Protein AF-A0A8S4QFI4-F1 (afdb_monomer_lite)

Organism: NCBI:txid348720

InterPro domains:
  IPR036388 Winged helix-like DNA-binding domain superfamily [G3DSA:1.10.10.10] (42-126)
  IPR039748 DNA-directed RNA polymerase III subunit RPC3 [PTHR12949] (2-129)

Sequence (180 aa):
MIVKTTGLPRTQVIDSLRTLLKFDLATFESTDVFVNYKLLPENILLLIRYPRYLLQMKSKYGSEAEMLVEELLQQASCTATVLLVTVMSKNKDDKEKNLNMINLRDTFTSLVTAGYIQQAPVAELREGSDIPTLVAAETKVPEFDLRDLMQAMTSNLADVKDSMYYFHQRQYSSLLHTLF

Secondary structure (DSSP, 8-state):
-HHHHH---HHHHHHHHHHHHHTTSEEEEE-SS-EEEEE-HHHHHHHTTHHHHHHHHHHHH-HHHHHHHHHHHHHSEEEHHHHHHHHHHHTTT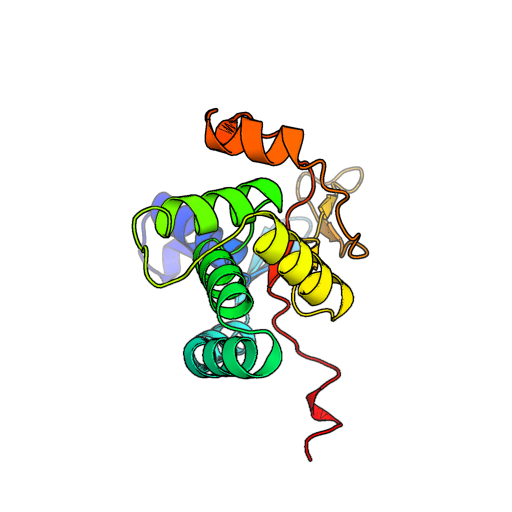-TTS---HHHHHHHHHHHHHTTSEEEPPEEEEPTT-SSEEEEPPP-PPPP--HHHHHHHTTS-GGG-----EEEE----SSGGGS--

Radius of gyration: 18.58 Å; chains: 1; bounding box: 44×35×46 Å

Foldseek 3Di:
DVCVVVVDDPVVVVVVLVVCVLLVQWDWDDDPVDIDIGGDVLSVVCVVCLVVVLVVLCVPLNPLSSLLQVQLNVRQKDFPLLSLLVSCVVCVVVPVVPDDSVSNLVSVLVCLVVQQKFWFFDFDDDVPDPHTDTHGDHGDRDDDDPVLSVVCNVDPVVPDPGPTMMGGPPDDDPPVVPPD

Structure (mmCIF, N/CA/C/O backbone):
data_AF-A0A8S4QFI4-F1
#
_entry.id   AF-A0A8S4QFI4-F1
#
loop_
_atom_site.group_PDB
_atom_site.id
_atom_site.type_symbol
_atom_site.label_atom_id
_atom_site.label_alt_id
_atom_site.label_comp_id
_atom_site.label_asym_id
_atom_site.label_entity_id
_atom_site.label_seq_id
_atom_site.pdbx_PDB_ins_code
_atom_site.Cartn_x
_atom_site.Cartn_y
_atom_site.Cartn_z
_atom_site.occupancy
_atom_site.B_iso_or_equiv
_atom_site.auth_seq_id
_atom_site.auth_comp_id
_atom_site.auth_asym_id
_atom_site.auth_atom_id
_atom_site.pdbx_PDB_model_num
ATOM 1 N N . MET A 1 1 ? 15.527 -5.047 -25.069 1.00 70.69 1 MET A N 1
ATOM 2 C CA . MET A 1 1 ? 16.217 -6.271 -24.607 1.00 70.69 1 MET A CA 1
ATOM 3 C C . MET A 1 1 ? 15.233 -7.269 -23.993 1.00 70.69 1 MET A C 1
ATOM 5 O O . MET A 1 1 ? 15.169 -8.373 -24.503 1.00 70.69 1 MET A O 1
ATOM 9 N N . ILE A 1 2 ? 14.367 -6.859 -23.053 1.00 84.81 2 ILE A N 1
ATOM 10 C CA . ILE A 1 2 ? 13.366 -7.734 -22.393 1.00 84.81 2 ILE A CA 1
ATOM 11 C C . ILE A 1 2 ? 12.402 -8.432 -23.376 1.00 84.81 2 ILE A C 1
ATOM 13 O O . ILE A 1 2 ? 12.271 -9.646 -23.337 1.00 84.81 2 ILE A O 1
ATOM 17 N N . VAL A 1 3 ? 11.788 -7.695 -24.312 1.00 89.19 3 VAL A N 1
ATOM 18 C CA . VAL A 1 3 ? 10.862 -8.259 -25.328 1.00 89.19 3 VAL A CA 1
ATOM 19 C C . VAL A 1 3 ? 11.506 -9.393 -26.137 1.00 89.19 3 VAL A C 1
ATOM 21 O O . VAL A 1 3 ? 10.870 -10.399 -26.427 1.00 89.19 3 VAL A O 1
ATOM 24 N N . LYS A 1 4 ? 12.790 -9.240 -26.492 1.00 89.38 4 LYS A N 1
ATOM 25 C CA . LYS A 1 4 ? 13.516 -10.234 -27.294 1.00 89.38 4 LYS A CA 1
ATOM 26 C C . LYS A 1 4 ? 13.847 -11.490 -26.486 1.00 89.38 4 LYS A C 1
ATOM 28 O O . LYS A 1 4 ? 13.836 -12.572 -27.052 1.00 89.38 4 LYS A O 1
ATOM 33 N N . THR A 1 5 ? 14.156 -11.349 -25.197 1.00 92.12 5 THR A N 1
ATOM 34 C CA . THR A 1 5 ? 14.561 -12.472 -24.340 1.00 92.12 5 THR A CA 1
ATOM 35 C C . THR A 1 5 ? 13.377 -13.258 -23.790 1.00 92.12 5 THR A C 1
ATOM 37 O O . THR A 1 5 ? 13.497 -14.461 -23.607 1.00 92.12 5 THR A O 1
ATOM 40 N N . THR A 1 6 ? 12.238 -12.609 -23.528 1.00 90.62 6 THR A N 1
ATOM 41 C CA . THR A 1 6 ? 11.037 -13.289 -23.011 1.00 90.62 6 THR A CA 1
ATOM 42 C C . THR A 1 6 ? 10.129 -13.829 -24.113 1.00 90.62 6 THR A C 1
ATOM 44 O O . THR A 1 6 ? 9.278 -14.666 -23.835 1.00 90.62 6 THR A O 1
ATOM 47 N N . GLY A 1 7 ? 10.264 -13.333 -25.349 1.00 91.31 7 GLY A N 1
ATOM 48 C CA . GLY A 1 7 ? 9.359 -13.663 -26.454 1.00 91.31 7 GLY A CA 1
ATOM 49 C C . GLY A 1 7 ? 7.944 -13.090 -26.294 1.00 91.31 7 GLY A C 1
ATOM 50 O O . GLY A 1 7 ? 7.071 -13.385 -27.106 1.00 91.31 7 GLY A O 1
ATOM 51 N N . LEU A 1 8 ? 7.703 -12.271 -25.264 1.00 92.75 8 LEU A N 1
ATOM 52 C CA . LEU A 1 8 ? 6.395 -11.678 -24.998 1.00 92.75 8 LEU A CA 1
ATOM 53 C C . LEU A 1 8 ? 6.160 -10.432 -25.866 1.00 92.75 8 LEU A C 1
ATOM 55 O O . LEU A 1 8 ? 7.091 -9.650 -26.080 1.00 92.75 8 LEU A O 1
ATOM 59 N N . PRO A 1 9 ? 4.915 -10.171 -26.307 1.00 94.19 9 PRO A N 1
ATOM 60 C CA . PRO A 1 9 ? 4.549 -8.920 -26.959 1.00 94.19 9 PRO A CA 1
ATOM 61 C C . PRO A 1 9 ? 4.902 -7.697 -26.107 1.00 94.19 9 PRO A C 1
ATOM 63 O O . PRO A 1 9 ? 4.784 -7.713 -24.881 1.00 94.19 9 PRO A O 1
ATOM 66 N N . ARG A 1 10 ? 5.270 -6.588 -26.761 1.00 91.12 10 ARG A N 1
ATOM 67 C CA . ARG A 1 10 ? 5.665 -5.344 -26.077 1.00 91.12 10 ARG A CA 1
ATOM 68 C C . ARG A 1 10 ? 4.611 -4.852 -25.079 1.00 91.12 10 ARG A C 1
ATOM 70 O O . ARG A 1 10 ? 4.981 -4.393 -24.006 1.00 91.12 10 ARG A O 1
ATOM 77 N N . THR A 1 11 ? 3.329 -4.952 -25.420 1.00 93.75 11 THR A N 1
ATOM 78 C CA . THR A 1 11 ? 2.215 -4.558 -24.543 1.00 93.75 11 THR A CA 1
ATOM 79 C C . THR A 1 11 ? 2.211 -5.359 -23.245 1.00 93.75 11 THR A C 1
ATOM 81 O O . THR A 1 11 ? 2.233 -4.770 -22.171 1.00 93.75 11 THR A O 1
ATOM 84 N N . GLN A 1 12 ? 2.331 -6.686 -23.334 1.00 92.88 12 GLN A N 1
ATOM 85 C CA . GLN A 1 12 ? 2.399 -7.562 -22.162 1.00 92.88 12 GLN A CA 1
ATOM 86 C C . GLN A 1 12 ? 3.635 -7.283 -21.303 1.00 92.88 12 GLN A C 1
ATOM 88 O O . GLN A 1 12 ? 3.548 -7.311 -20.077 1.00 92.88 12 GLN A O 1
ATOM 93 N N . VAL A 1 13 ? 4.780 -6.974 -21.922 1.00 92.88 13 VAL A N 1
ATOM 94 C CA . VAL A 1 13 ? 5.989 -6.583 -21.180 1.00 92.88 13 VAL A CA 1
ATOM 95 C C . VAL A 1 13 ? 5.764 -5.280 -20.413 1.00 92.88 13 VAL A C 1
ATOM 97 O O . VAL A 1 13 ? 6.136 -5.198 -19.247 1.00 92.88 13 VAL A O 1
ATOM 100 N N . ILE A 1 14 ? 5.131 -4.281 -21.034 1.00 90.81 14 ILE A N 1
ATOM 101 C CA . ILE A 1 14 ? 4.814 -3.003 -20.381 1.00 90.81 14 ILE A CA 1
ATOM 102 C C . ILE A 1 14 ? 3.858 -3.219 -19.206 1.00 90.81 14 ILE A C 1
ATOM 104 O O . ILE A 1 14 ? 4.115 -2.708 -18.119 1.00 90.81 14 ILE A O 1
ATOM 108 N N . ASP A 1 15 ? 2.793 -3.996 -19.395 1.00 92.50 15 ASP A N 1
ATOM 109 C CA . ASP A 1 15 ? 1.819 -4.258 -18.332 1.00 92.50 15 ASP A CA 1
ATOM 110 C C . ASP A 1 15 ? 2.434 -5.066 -17.183 1.00 92.50 15 ASP A C 1
ATOM 112 O O . ASP A 1 15 ? 2.209 -4.752 -16.015 1.00 92.50 15 ASP A O 1
ATOM 116 N N . SER A 1 16 ? 3.295 -6.040 -17.495 1.00 92.75 16 SER A N 1
ATOM 117 C CA . SER A 1 16 ? 4.036 -6.805 -16.484 1.00 92.75 16 SER A CA 1
ATOM 118 C C . SER A 1 16 ? 4.969 -5.906 -15.673 1.00 92.75 16 SER A C 1
ATOM 120 O O . SER A 1 16 ? 4.959 -5.956 -14.446 1.00 92.75 16 SER A O 1
ATOM 122 N N . LEU A 1 17 ? 5.747 -5.046 -16.341 1.00 91.38 17 LEU A N 1
ATOM 123 C CA . LEU A 1 17 ? 6.639 -4.099 -15.670 1.00 91.38 17 LEU A CA 1
ATOM 124 C C . LEU A 1 17 ? 5.852 -3.103 -14.817 1.00 91.38 17 LEU A C 1
ATOM 126 O O . LEU A 1 17 ? 6.242 -2.846 -13.682 1.00 91.38 17 LEU A O 1
ATOM 130 N N . ARG A 1 18 ? 4.719 -2.591 -15.316 1.00 89.56 18 ARG A N 1
ATOM 131 C CA . ARG A 1 18 ? 3.848 -1.689 -14.553 1.00 89.56 18 ARG A CA 1
ATOM 132 C C . ARG A 1 18 ? 3.368 -2.353 -13.264 1.00 89.56 18 ARG A C 1
ATOM 134 O O . ARG A 1 18 ? 3.416 -1.723 -12.215 1.00 89.56 18 ARG A O 1
ATOM 141 N N . THR A 1 19 ? 2.957 -3.618 -13.326 1.00 90.44 19 THR A N 1
ATOM 142 C CA . THR A 1 19 ? 2.539 -4.379 -12.141 1.00 90.44 19 THR A CA 1
ATOM 143 C C . THR A 1 19 ? 3.701 -4.608 -11.176 1.00 90.44 19 THR A C 1
ATOM 145 O O . THR A 1 19 ? 3.553 -4.363 -9.983 1.00 90.44 19 THR A O 1
ATOM 148 N N . LEU A 1 20 ? 4.873 -5.018 -11.668 1.00 91.44 20 LEU A N 1
ATOM 149 C CA . LEU A 1 20 ? 6.047 -5.237 -10.814 1.00 91.44 20 LEU A CA 1
ATOM 150 C C . LEU A 1 20 ? 6.480 -3.957 -10.089 1.00 91.44 20 LEU A C 1
ATOM 152 O O . LEU A 1 20 ? 6.769 -4.012 -8.899 1.00 91.44 20 LEU A O 1
ATOM 156 N N . LEU A 1 21 ? 6.477 -2.814 -10.777 1.00 89.25 21 LEU A N 1
ATOM 157 C CA . LEU A 1 21 ? 6.767 -1.514 -10.169 1.00 89.25 21 LEU A CA 1
ATOM 158 C C . LEU A 1 21 ? 5.676 -1.100 -9.175 1.00 89.25 21 LEU A C 1
ATOM 160 O O . LEU A 1 21 ? 5.987 -0.656 -8.077 1.00 89.25 21 LEU A O 1
ATOM 164 N N . LYS A 1 22 ? 4.395 -1.290 -9.527 1.00 87.62 22 LYS A N 1
ATOM 165 C CA . LYS A 1 22 ? 3.260 -0.949 -8.657 1.00 87.62 22 LYS A CA 1
ATOM 166 C C . LYS A 1 22 ? 3.341 -1.663 -7.307 1.00 87.62 22 LYS A C 1
ATOM 168 O O . LYS A 1 22 ? 3.072 -1.054 -6.281 1.00 87.62 22 LYS A O 1
ATOM 173 N N . PHE A 1 23 ? 3.699 -2.944 -7.313 1.00 87.50 23 PHE A N 1
ATOM 174 C CA . PHE A 1 23 ? 3.824 -3.754 -6.102 1.00 87.50 23 PHE A CA 1
ATOM 175 C C . PHE A 1 23 ? 5.220 -3.695 -5.477 1.00 87.50 23 PHE A C 1
ATOM 177 O O . PHE A 1 23 ? 5.514 -4.541 -4.633 1.00 87.50 23 PHE A O 1
ATOM 184 N N . ASP A 1 24 ? 6.077 -2.751 -5.876 1.00 87.62 24 ASP A N 1
ATOM 185 C CA . ASP A 1 24 ? 7.440 -2.603 -5.355 1.00 87.62 24 ASP A CA 1
ATOM 186 C C . ASP A 1 24 ? 8.240 -3.924 -5.414 1.00 87.62 24 ASP A C 1
ATOM 188 O O . ASP A 1 24 ? 8.906 -4.341 -4.472 1.00 87.62 24 ASP A O 1
ATOM 192 N N . LEU A 1 25 ? 8.087 -4.677 -6.506 1.00 89.75 25 LEU A N 1
ATOM 193 C CA . LEU A 1 25 ? 8.812 -5.929 -6.778 1.00 89.75 25 LEU A CA 1
ATOM 194 C C . LEU A 1 25 ? 9.979 -5.710 -7.744 1.00 89.75 25 LEU A C 1
ATOM 196 O O . LEU A 1 25 ? 10.827 -6.584 -7.927 1.00 89.75 25 LEU A O 1
ATOM 200 N N . ALA A 1 26 ? 10.013 -4.548 -8.383 1.00 90.81 26 ALA A N 1
ATOM 201 C CA . ALA A 1 26 ? 11.086 -4.103 -9.244 1.00 90.81 26 ALA A CA 1
ATOM 202 C C . ALA A 1 26 ? 11.319 -2.607 -9.026 1.00 90.81 26 ALA A C 1
ATOM 204 O O . ALA A 1 26 ? 10.425 -1.884 -8.600 1.00 90.81 26 ALA A O 1
ATOM 205 N N . THR A 1 27 ? 12.515 -2.156 -9.373 1.00 89.00 27 THR A N 1
ATOM 206 C CA . THR A 1 27 ? 12.899 -0.751 -9.459 1.00 89.00 27 THR A CA 1
ATOM 207 C C . THR A 1 27 ? 13.416 -0.451 -10.863 1.00 89.00 27 THR A C 1
ATOM 209 O O . THR A 1 27 ? 13.663 -1.363 -11.664 1.00 89.00 27 THR A O 1
ATOM 212 N N . PHE A 1 28 ? 13.568 0.826 -11.179 1.00 87.69 28 PHE A N 1
ATOM 213 C CA . PHE A 1 28 ? 14.166 1.270 -12.424 1.00 87.69 28 PHE A CA 1
ATOM 214 C C . PHE A 1 28 ? 15.230 2.327 -12.155 1.00 87.69 28 PHE A C 1
ATOM 216 O O . PHE A 1 28 ? 15.093 3.162 -11.266 1.00 87.69 28 PHE A O 1
ATOM 223 N N . GLU A 1 29 ? 16.281 2.295 -12.960 1.00 82.44 29 GLU A N 1
ATOM 224 C CA . GLU A 1 29 ? 17.320 3.312 -12.977 1.00 82.44 29 GLU A CA 1
ATOM 225 C C . GLU A 1 29 ? 17.438 3.854 -14.397 1.00 82.44 29 GLU A C 1
ATOM 227 O O . GLU A 1 29 ? 17.494 3.099 -15.375 1.00 82.44 29 GLU A O 1
ATOM 232 N N . SER A 1 30 ? 17.445 5.179 -14.507 1.00 76.69 30 SER A N 1
ATOM 233 C CA . SER A 1 30 ? 17.682 5.852 -15.773 1.00 76.69 30 SER A CA 1
ATOM 234 C C . SER A 1 30 ? 19.175 6.038 -15.992 1.00 76.69 30 SER A C 1
ATOM 236 O O . SER A 1 30 ? 19.875 6.577 -15.139 1.00 76.69 30 SER A O 1
ATOM 238 N N . THR A 1 31 ? 19.640 5.651 -17.169 1.00 72.62 31 THR A N 1
ATOM 239 C CA . THR A 1 31 ? 20.855 6.197 -17.780 1.00 72.62 31 THR A CA 1
ATOM 240 C C . THR A 1 31 ? 20.437 7.140 -18.905 1.00 72.62 31 THR A C 1
ATOM 242 O O . THR A 1 31 ? 19.343 6.969 -19.439 1.00 72.62 31 THR A O 1
ATOM 245 N N . ASP A 1 32 ? 21.291 8.088 -19.308 1.00 66.69 32 ASP A N 1
ATOM 246 C CA . ASP A 1 32 ? 20.987 9.111 -20.337 1.00 66.69 32 ASP A CA 1
ATOM 247 C C . ASP A 1 32 ? 20.444 8.548 -21.669 1.00 66.69 32 ASP A C 1
ATOM 249 O O . ASP A 1 32 ? 19.894 9.283 -22.485 1.00 66.69 32 ASP A O 1
ATOM 253 N N . VAL A 1 33 ? 20.591 7.239 -21.907 1.00 71.44 33 VAL A N 1
ATOM 254 C CA . VAL A 1 33 ? 20.192 6.564 -23.149 1.00 71.44 33 VAL A CA 1
ATOM 255 C C . VAL A 1 33 ? 19.164 5.441 -22.925 1.00 71.44 33 VAL A C 1
ATOM 257 O O . VAL A 1 33 ? 18.394 5.125 -23.832 1.00 71.44 33 VAL A O 1
ATOM 260 N N . PHE A 1 34 ? 19.115 4.819 -21.739 1.00 79.25 34 PHE A N 1
ATOM 261 C CA . PHE A 1 34 ? 18.269 3.646 -21.482 1.00 79.25 34 PHE A CA 1
ATOM 262 C C . PHE A 1 34 ? 17.734 3.593 -20.049 1.00 79.25 34 PHE A C 1
ATOM 264 O O . PHE A 1 34 ? 18.416 3.963 -19.096 1.00 79.25 34 PHE A O 1
ATOM 271 N N . VAL A 1 35 ? 16.538 3.022 -19.888 1.00 83.50 35 VAL A N 1
ATOM 272 C CA . VAL A 1 35 ? 15.984 2.661 -18.577 1.00 83.50 35 VAL A CA 1
ATOM 273 C C . VAL A 1 35 ? 16.279 1.193 -18.298 1.00 83.50 35 VAL A C 1
ATOM 275 O O . VAL A 1 35 ? 15.848 0.309 -19.046 1.00 83.50 35 VAL A O 1
ATOM 278 N N . ASN A 1 36 ? 17.002 0.938 -17.213 1.00 87.12 36 ASN A N 1
ATOM 279 C CA . ASN A 1 36 ? 17.284 -0.403 -16.726 1.00 87.12 36 ASN A CA 1
ATOM 280 C C . ASN A 1 36 ? 16.287 -0.764 -15.631 1.00 87.12 36 ASN A C 1
ATOM 282 O O . ASN A 1 36 ? 16.133 -0.033 -14.659 1.00 87.12 36 ASN A O 1
ATOM 286 N N . TYR A 1 37 ? 15.630 -1.911 -15.781 1.00 90.00 37 TYR A N 1
ATOM 287 C CA . TYR A 1 37 ? 14.736 -2.455 -14.765 1.00 90.00 37 TYR A CA 1
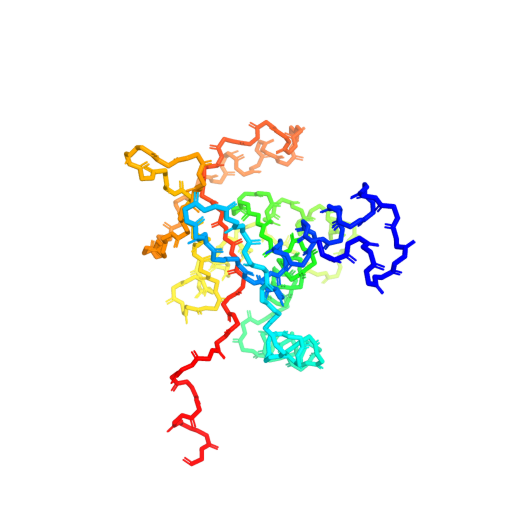ATOM 288 C C . TYR A 1 37 ? 15.474 -3.520 -13.968 1.00 90.00 37 TYR A C 1
ATOM 290 O O . TYR A 1 37 ? 16.078 -4.427 -14.546 1.00 90.00 37 TYR A O 1
ATOM 298 N N . LYS A 1 38 ? 15.396 -3.428 -12.645 1.00 91.06 38 LYS A N 1
ATOM 299 C CA . LYS A 1 38 ? 16.007 -4.375 -11.720 1.00 91.06 38 LYS A CA 1
ATOM 300 C C . LYS A 1 38 ? 14.930 -4.968 -10.830 1.00 91.06 38 LYS A C 1
ATOM 302 O O . LYS A 1 38 ? 14.106 -4.255 -10.274 1.00 91.06 38 LYS A O 1
ATOM 307 N N . LEU A 1 39 ? 14.944 -6.283 -10.696 1.00 91.00 39 LEU A N 1
ATOM 308 C CA . LEU A 1 39 ? 14.055 -6.994 -9.789 1.00 91.00 39 LEU A CA 1
ATOM 309 C 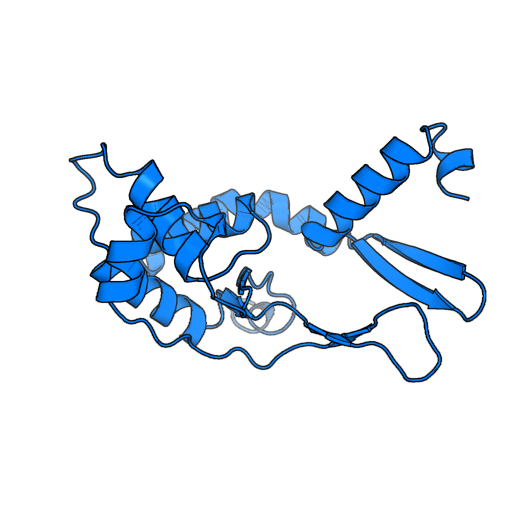C . LEU A 1 39 ? 14.560 -6.863 -8.344 1.00 91.00 39 L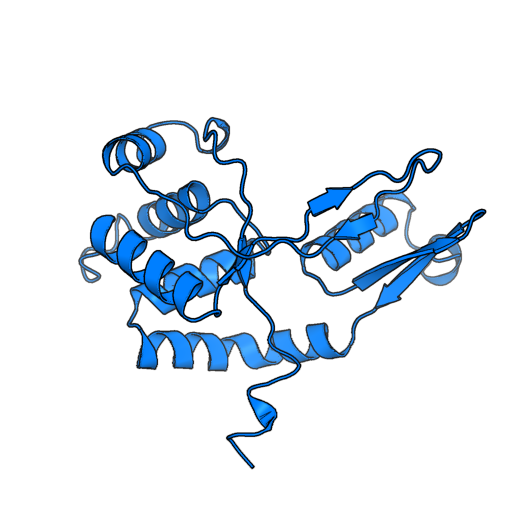EU A C 1
ATOM 311 O O . LEU A 1 39 ? 15.768 -6.773 -8.130 1.00 91.00 39 LEU A O 1
ATOM 315 N N . LEU A 1 40 ? 13.643 -6.869 -7.377 1.00 90.62 40 LEU A N 1
ATOM 316 C CA . LEU A 1 40 ? 13.921 -6.850 -5.939 1.00 90.62 40 LEU A CA 1
ATOM 317 C C . LEU A 1 40 ? 13.511 -8.207 -5.330 1.00 90.62 40 LEU A C 1
ATOM 319 O O . LEU A 1 40 ? 12.371 -8.359 -4.878 1.00 90.62 40 LEU A O 1
ATOM 323 N N . PRO A 1 41 ? 14.386 -9.235 -5.367 1.00 88.69 41 PRO A N 1
ATOM 324 C CA . PRO A 1 41 ? 14.059 -10.582 -4.894 1.00 88.69 41 PRO A CA 1
ATOM 325 C C . PRO A 1 41 ? 13.591 -10.623 -3.440 1.00 88.69 41 PRO A C 1
ATOM 327 O O . PRO A 1 41 ? 12.708 -11.402 -3.092 1.00 88.69 41 PRO A O 1
ATOM 330 N N . GLU A 1 42 ? 14.145 -9.760 -2.596 1.00 87.19 42 GLU A N 1
ATOM 331 C CA . GLU A 1 42 ? 13.807 -9.634 -1.182 1.00 87.19 42 GLU A CA 1
ATOM 332 C C . GLU A 1 42 ? 12.320 -9.305 -1.018 1.00 87.19 42 GLU A C 1
ATOM 334 O O . GLU A 1 42 ? 11.614 -9.963 -0.252 1.00 87.19 42 GLU A O 1
ATOM 339 N N . ASN A 1 43 ? 11.812 -8.368 -1.822 1.00 87.19 43 ASN A N 1
ATOM 340 C CA . ASN A 1 43 ? 10.409 -7.965 -1.804 1.00 87.19 43 ASN A CA 1
ATOM 341 C C . ASN A 1 43 ? 9.475 -9.064 -2.324 1.00 87.19 43 ASN A C 1
ATOM 343 O O . ASN A 1 43 ? 8.355 -9.190 -1.828 1.00 87.19 43 ASN A O 1
ATOM 347 N N . ILE A 1 44 ? 9.935 -9.912 -3.252 1.00 88.25 44 ILE A N 1
ATOM 348 C CA . ILE A 1 44 ? 9.184 -11.112 -3.655 1.00 88.25 44 ILE A CA 1
ATOM 349 C C . ILE A 1 44 ? 9.095 -12.104 -2.498 1.00 88.25 44 ILE A C 1
ATOM 351 O O . ILE A 1 44 ? 8.019 -12.625 -2.213 1.00 88.25 44 ILE A O 1
ATOM 355 N N . LEU A 1 45 ? 10.207 -12.373 -1.812 1.00 86.75 45 LEU A N 1
ATOM 356 C CA . LEU A 1 45 ? 10.224 -13.316 -0.691 1.00 86.75 45 LEU A CA 1
ATOM 357 C C . LEU A 1 45 ? 9.318 -12.854 0.457 1.00 86.75 45 LEU A C 1
ATOM 359 O O . LEU A 1 45 ? 8.744 -13.687 1.163 1.00 86.75 45 LEU A O 1
ATOM 363 N N . LEU A 1 46 ? 9.136 -11.541 0.624 1.00 85.19 46 LEU A N 1
ATOM 364 C CA . LEU A 1 46 ? 8.192 -10.993 1.594 1.00 85.19 46 LEU A CA 1
ATOM 365 C C . LEU A 1 46 ? 6.730 -11.336 1.283 1.00 85.19 46 LEU A C 1
ATOM 367 O O . LEU A 1 46 ? 5.965 -11.478 2.235 1.00 85.19 46 LEU A O 1
ATOM 371 N N . LEU A 1 47 ? 6.347 -11.562 0.018 1.00 87.50 47 LEU A N 1
ATOM 372 C CA . LEU A 1 47 ? 4.986 -11.999 -0.344 1.00 87.50 47 LEU A CA 1
ATOM 373 C C . LEU A 1 47 ? 4.599 -13.292 0.393 1.00 87.50 47 LEU A C 1
ATOM 375 O O . LEU A 1 47 ? 3.476 -13.441 0.866 1.00 87.50 47 LEU A O 1
ATOM 379 N N . ILE A 1 48 ? 5.559 -14.205 0.571 1.00 88.12 48 ILE A N 1
ATOM 380 C CA . ILE A 1 48 ? 5.360 -15.486 1.269 1.00 88.12 48 ILE A CA 1
ATOM 381 C C . ILE A 1 48 ? 5.057 -15.263 2.763 1.00 88.12 48 ILE A C 1
ATOM 383 O O . ILE A 1 48 ? 4.419 -16.090 3.414 1.00 88.12 48 ILE A O 1
ATOM 387 N N . ARG A 1 49 ? 5.500 -14.135 3.331 1.00 87.88 49 ARG A N 1
ATOM 388 C CA . ARG A 1 49 ? 5.316 -13.802 4.750 1.00 87.88 49 ARG A CA 1
ATOM 389 C C . ARG A 1 49 ? 3.988 -13.103 5.042 1.00 87.88 49 ARG A C 1
ATOM 391 O O . ARG A 1 49 ? 3.648 -12.980 6.218 1.00 87.88 49 ARG A O 1
ATOM 398 N N . TYR A 1 50 ? 3.229 -12.693 4.023 1.00 89.81 50 TYR A N 1
ATOM 399 C CA . TYR A 1 50 ? 1.986 -11.930 4.195 1.00 89.81 50 TYR A CA 1
ATOM 400 C C . TYR A 1 50 ? 0.980 -12.586 5.143 1.00 89.81 50 TYR A C 1
ATOM 402 O O . TYR A 1 50 ? 0.514 -11.890 6.043 1.00 89.81 50 TYR A O 1
ATOM 410 N N . PRO A 1 51 ? 0.712 -13.906 5.070 1.00 90.81 51 PRO A N 1
ATOM 411 C CA . PRO A 1 51 ? -0.237 -14.533 5.990 1.00 90.81 51 PRO A CA 1
ATOM 412 C C . PRO A 1 51 ? 0.169 -14.384 7.463 1.00 90.81 51 PRO A C 1
ATOM 414 O O . PRO A 1 51 ? -0.664 -14.105 8.322 1.00 90.81 51 PRO A O 1
ATOM 417 N N . ARG A 1 52 ? 1.468 -14.522 7.772 1.00 91.06 52 ARG A N 1
ATOM 418 C CA . ARG A 1 52 ? 1.976 -14.344 9.143 1.00 91.06 52 ARG A CA 1
ATOM 419 C C . ARG A 1 52 ? 1.950 -12.884 9.577 1.00 91.06 52 ARG A C 1
ATOM 421 O O . ARG A 1 52 ? 1.688 -12.608 10.743 1.00 91.06 52 ARG A O 1
ATOM 428 N N . TYR A 1 53 ? 2.224 -11.965 8.656 1.00 89.75 53 TYR A N 1
ATOM 429 C CA . TYR A 1 53 ? 2.179 -10.537 8.938 1.00 89.75 53 TYR A CA 1
ATOM 430 C C . TYR A 1 53 ? 0.754 -10.065 9.262 1.00 89.75 53 TYR A C 1
ATOM 432 O O . TYR A 1 53 ? 0.556 -9.388 10.267 1.00 89.75 53 TYR A O 1
ATOM 440 N N . LEU A 1 54 ? -0.246 -10.502 8.491 1.00 92.50 54 LEU A N 1
ATOM 441 C CA . LEU A 1 54 ? -1.660 -10.221 8.764 1.00 92.50 54 LEU A CA 1
ATOM 442 C C . LEU A 1 54 ? -2.096 -10.760 10.129 1.00 92.50 54 LEU A C 1
ATOM 444 O O . LEU A 1 54 ? -2.685 -10.023 10.920 1.00 92.50 54 LEU A O 1
ATOM 448 N N . LEU A 1 55 ? -1.703 -11.995 10.460 1.00 93.06 55 LEU A N 1
ATOM 449 C CA . LEU A 1 55 ? -1.953 -12.564 11.784 1.00 93.06 55 LEU A CA 1
ATOM 450 C C . LEU A 1 55 ? -1.330 -11.709 12.899 1.00 93.06 55 LEU A C 1
ATOM 452 O O . LEU A 1 55 ? -1.966 -11.463 13.920 1.00 93.06 55 LEU A O 1
ATOM 456 N N . GLN A 1 56 ? -0.106 -11.214 12.700 1.00 92.06 56 GLN A N 1
ATOM 457 C CA . GLN A 1 56 ? 0.559 -10.344 13.668 1.00 92.06 56 GLN A CA 1
ATOM 458 C C . GLN A 1 56 ? -0.160 -8.996 13.831 1.00 92.06 56 GLN A C 1
ATOM 460 O O . GLN A 1 56 ? -0.279 -8.506 14.955 1.00 92.06 56 GLN A O 1
ATOM 465 N N . MET A 1 57 ? -0.653 -8.401 12.740 1.00 92.94 57 MET A N 1
ATOM 466 C CA . MET A 1 57 ? -1.452 -7.171 12.792 1.00 92.94 57 MET A CA 1
ATOM 467 C C . MET A 1 57 ? -2.750 -7.396 13.560 1.00 92.94 57 MET A C 1
ATOM 469 O O . MET A 1 57 ? -3.045 -6.626 14.474 1.00 92.94 57 MET A O 1
ATOM 473 N N . LYS A 1 58 ? -3.441 -8.509 13.287 1.00 93.88 58 LYS A N 1
ATOM 474 C CA . LYS A 1 58 ? -4.629 -8.928 14.034 1.00 93.88 58 LYS A CA 1
ATOM 475 C C . LYS A 1 58 ? -4.351 -9.045 15.531 1.00 93.88 58 LYS A C 1
ATOM 477 O O . LYS A 1 58 ? -5.089 -8.501 16.345 1.00 93.88 58 LYS A O 1
ATOM 482 N N . SER A 1 59 ? -3.274 -9.739 15.902 1.00 92.88 59 SER A N 1
ATOM 483 C CA . SER A 1 59 ? -2.921 -9.961 17.307 1.00 92.88 59 SER A CA 1
ATOM 484 C C . SER A 1 59 ? -2.513 -8.683 18.042 1.00 92.88 59 SER A C 1
ATOM 486 O O . SER A 1 59 ? -2.766 -8.581 19.238 1.00 92.88 59 SER A O 1
ATOM 488 N N . LYS A 1 60 ? -1.867 -7.725 17.364 1.00 92.38 60 LYS A N 1
ATOM 489 C CA . LYS A 1 60 ? -1.330 -6.513 18.004 1.00 92.38 60 LYS A CA 1
ATOM 490 C C . LYS A 1 60 ? -2.309 -5.335 18.008 1.00 92.38 60 LYS A C 1
ATOM 492 O O . LYS A 1 60 ? -2.307 -4.569 18.965 1.00 92.38 60 LYS A O 1
ATOM 497 N N . TYR A 1 61 ? -3.108 -5.184 16.954 1.00 91.50 61 TYR A N 1
ATOM 498 C CA . TYR A 1 61 ? -3.959 -4.009 16.727 1.00 91.50 61 TYR A CA 1
ATOM 499 C C . TYR A 1 61 ? -5.437 -4.348 16.486 1.00 91.50 61 TYR A C 1
ATOM 501 O O . TYR A 1 61 ? -6.237 -3.439 16.300 1.00 91.50 61 TYR A O 1
ATOM 509 N N . GLY A 1 62 ? -5.818 -5.627 16.517 1.00 91.75 62 GLY A N 1
ATOM 510 C CA . GLY A 1 62 ? -7.204 -6.054 16.334 1.00 91.75 62 GLY A CA 1
ATOM 511 C C . GLY A 1 62 ? -7.566 -6.374 14.885 1.00 91.75 62 GLY A C 1
ATOM 512 O O . GLY A 1 62 ? -6.751 -6.278 13.964 1.00 91.75 62 GLY A O 1
ATOM 513 N N . SER A 1 63 ? -8.812 -6.805 14.684 1.00 92.31 63 SER A N 1
ATOM 514 C CA . SER A 1 63 ? -9.274 -7.304 13.384 1.00 92.31 63 SER A CA 1
ATOM 515 C C . SER A 1 63 ? -9.341 -6.204 12.324 1.00 92.31 63 SER A C 1
ATOM 517 O O . SER A 1 63 ? -9.146 -6.477 11.146 1.00 92.31 63 SER A O 1
ATOM 519 N N . GLU A 1 64 ? -9.582 -4.964 12.734 1.00 92.06 64 GLU A N 1
ATOM 520 C CA . GLU A 1 64 ? -9.608 -3.777 11.886 1.00 92.06 64 GLU A CA 1
ATOM 521 C C . GLU A 1 64 ? -8.251 -3.541 11.222 1.00 92.06 64 GLU A C 1
ATOM 523 O O . GLU A 1 64 ? -8.179 -3.228 10.034 1.00 92.06 64 GLU A O 1
ATOM 528 N N . ALA A 1 65 ? -7.164 -3.743 11.969 1.00 93.62 65 ALA A N 1
ATOM 529 C CA . ALA A 1 65 ? -5.813 -3.580 11.451 1.00 93.62 65 ALA A CA 1
ATOM 530 C C . ALA A 1 65 ? -5.466 -4.647 10.414 1.00 93.62 65 ALA A C 1
ATOM 532 O O . ALA A 1 65 ? -4.861 -4.330 9.393 1.00 93.62 65 ALA A O 1
ATOM 533 N N . GLU A 1 66 ? -5.871 -5.896 10.656 1.00 94.00 66 GLU A N 1
ATOM 534 C CA . GLU A 1 66 ? -5.738 -6.979 9.680 1.00 94.00 66 GLU A CA 1
ATOM 535 C C . GLU A 1 66 ? -6.435 -6.615 8.365 1.00 94.00 66 GLU A C 1
ATOM 537 O O . GLU A 1 66 ? -5.802 -6.681 7.315 1.00 94.00 66 GLU A O 1
ATOM 542 N N . MET A 1 67 ? -7.687 -6.147 8.425 1.00 93.44 67 MET A N 1
ATOM 543 C CA . MET A 1 67 ? -8.455 -5.769 7.232 1.00 93.44 67 MET A CA 1
ATOM 544 C C . MET A 1 67 ? -7.823 -4.597 6.472 1.00 93.44 67 MET A C 1
ATOM 546 O O . MET A 1 67 ? -7.721 -4.641 5.247 1.00 93.44 67 MET A O 1
ATOM 550 N N . LEU A 1 68 ? -7.386 -3.549 7.181 1.00 93.69 68 LEU A N 1
ATOM 551 C CA . LEU A 1 68 ? -6.737 -2.387 6.565 1.00 93.69 68 LEU A CA 1
ATOM 552 C C . LEU A 1 68 ? -5.441 -2.777 5.855 1.00 93.69 68 LEU A C 1
ATOM 554 O O . LEU A 1 68 ? -5.188 -2.348 4.731 1.00 93.69 68 LEU A O 1
ATOM 558 N N . VAL A 1 69 ? -4.618 -3.595 6.506 1.00 92.81 69 VAL A N 1
ATOM 559 C CA . VAL A 1 69 ? -3.341 -4.032 5.946 1.00 92.81 69 VAL A CA 1
ATOM 560 C C . VAL A 1 69 ? -3.558 -5.002 4.790 1.00 92.81 69 VAL A C 1
ATOM 562 O O . VAL A 1 69 ? -2.881 -4.878 3.774 1.00 92.81 69 VAL A O 1
ATOM 565 N N . GLU A 1 70 ? -4.502 -5.934 4.901 1.00 93.25 70 GLU A N 1
ATOM 566 C CA . GLU A 1 70 ? -4.842 -6.858 3.818 1.00 93.25 70 GLU A CA 1
ATOM 567 C C . GLU A 1 70 ? -5.283 -6.104 2.563 1.00 93.25 70 GLU A C 1
ATOM 569 O O . GLU A 1 70 ? -4.749 -6.345 1.478 1.00 93.25 70 GLU A O 1
ATOM 574 N N . GLU A 1 71 ? -6.199 -5.146 2.711 1.00 93.81 71 GLU A N 1
ATOM 575 C CA . GLU A 1 71 ? -6.675 -4.340 1.591 1.00 93.81 71 GLU A CA 1
ATOM 576 C C . GLU A 1 71 ? -5.533 -3.538 0.954 1.00 93.81 7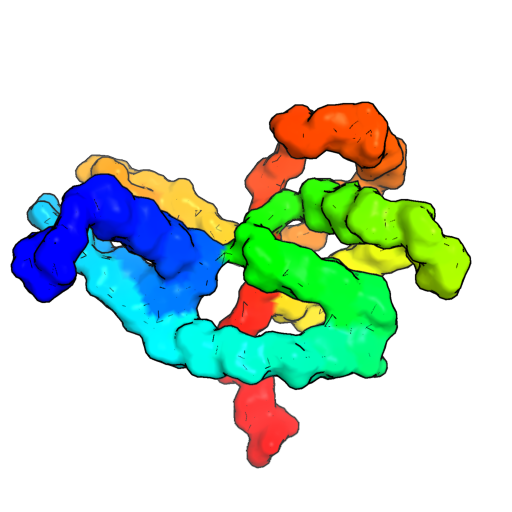1 GLU A C 1
ATOM 578 O O . GLU A 1 71 ? -5.384 -3.517 -0.270 1.00 93.81 71 GLU A O 1
ATOM 583 N N . LEU A 1 72 ? -4.671 -2.935 1.774 1.00 91.12 72 LEU A N 1
ATOM 584 C CA . LEU A 1 72 ? -3.523 -2.172 1.293 1.00 91.12 72 LEU A CA 1
ATOM 585 C C . LEU A 1 72 ? -2.519 -3.057 0.536 1.00 91.12 72 LEU A C 1
ATOM 587 O O . LEU A 1 72 ? -1.992 -2.650 -0.500 1.00 91.12 72 LEU A O 1
ATOM 591 N N . LEU A 1 73 ? -2.282 -4.285 1.009 1.00 89.88 73 LEU A N 1
ATOM 592 C CA . LEU A 1 73 ? -1.430 -5.265 0.330 1.00 89.88 73 LEU A CA 1
ATOM 593 C C . LEU A 1 73 ? -2.016 -5.709 -1.017 1.00 89.88 73 LEU A C 1
ATOM 595 O O . LEU A 1 73 ? -1.256 -5.909 -1.965 1.00 89.88 73 LEU A O 1
ATOM 599 N N . GLN A 1 74 ? -3.342 -5.833 -1.126 1.00 89.38 74 GLN A N 1
ATOM 600 C CA . GLN A 1 74 ? -4.027 -6.170 -2.381 1.00 89.38 74 GLN A CA 1
ATOM 601 C C . GLN A 1 74 ? -3.989 -5.015 -3.392 1.00 89.38 74 GLN A C 1
ATOM 603 O O . GLN A 1 74 ? -3.818 -5.244 -4.592 1.00 89.38 74 GLN A O 1
ATOM 608 N N . GLN A 1 75 ? -4.124 -3.770 -2.927 1.00 87.88 75 GLN A N 1
ATOM 609 C CA . GLN A 1 75 ? -4.122 -2.583 -3.790 1.00 87.88 75 GLN A CA 1
ATOM 610 C C . GLN A 1 75 ? -2.712 -2.078 -4.143 1.00 87.88 75 GLN A C 1
ATOM 612 O O . GLN A 1 75 ? -2.565 -1.328 -5.115 1.00 87.88 75 GLN A O 1
ATOM 617 N N . ALA A 1 76 ? -1.689 -2.529 -3.408 1.00 85.31 76 ALA A N 1
ATOM 618 C CA . ALA A 1 76 ? -0.304 -2.043 -3.366 1.00 85.31 76 ALA A CA 1
ATOM 619 C C . ALA A 1 76 ? -0.150 -0.635 -2.774 1.00 85.31 76 ALA A C 1
ATOM 621 O O . ALA A 1 76 ? 0.681 -0.419 -1.891 1.00 85.31 76 ALA A O 1
ATOM 622 N N . SER A 1 77 ? -0.952 0.310 -3.256 1.00 86.50 77 SER A N 1
ATOM 623 C CA . SER A 1 77 ? -1.035 1.664 -2.729 1.00 86.50 77 SER A CA 1
ATOM 624 C C . SER A 1 77 ? -2.411 2.267 -2.989 1.00 86.50 77 SER A C 1
ATOM 626 O O . SER A 1 77 ? -3.058 1.975 -3.997 1.00 86.50 77 SER A O 1
ATOM 628 N N . CYS A 1 78 ? -2.859 3.120 -2.075 1.00 87.62 78 CYS A N 1
ATOM 629 C CA . CYS A 1 78 ? -4.113 3.857 -2.199 1.00 87.62 78 CYS A CA 1
ATOM 630 C C . CYS A 1 78 ? -4.130 5.053 -1.246 1.00 87.62 78 CYS A C 1
ATOM 632 O O . CYS A 1 78 ? -3.331 5.140 -0.313 1.00 87.62 78 CYS A O 1
ATOM 634 N N . THR A 1 79 ? -5.056 5.981 -1.462 1.00 88.94 79 THR A N 1
ATOM 635 C CA . THR A 1 79 ? -5.305 7.075 -0.516 1.00 88.94 79 THR A CA 1
ATOM 636 C C . THR A 1 79 ? -5.994 6.563 0.746 1.00 88.94 79 THR A C 1
ATOM 638 O O . THR A 1 79 ? -6.704 5.553 0.694 1.00 88.94 79 THR A O 1
ATOM 641 N N . ALA A 1 80 ? -5.849 7.280 1.859 1.00 88.88 80 ALA A N 1
ATOM 642 C CA . ALA A 1 80 ? -6.422 6.867 3.135 1.00 88.88 80 ALA A CA 1
ATOM 643 C C . ALA A 1 80 ? -7.959 6.751 3.092 1.00 88.88 80 ALA A C 1
ATOM 645 O O . ALA A 1 80 ? -8.502 5.739 3.534 1.00 88.88 80 ALA A O 1
ATOM 646 N N . THR A 1 81 ? -8.664 7.713 2.486 1.00 88.94 81 THR A N 1
ATOM 647 C CA . THR A 1 81 ? -10.131 7.653 2.357 1.00 88.94 81 THR A CA 1
ATOM 648 C C . THR A 1 81 ? -10.581 6.452 1.528 1.00 88.94 81 THR A C 1
ATOM 650 O O . THR A 1 81 ? -11.466 5.709 1.952 1.00 88.94 81 THR A O 1
ATOM 653 N N . VAL A 1 82 ? -9.937 6.201 0.380 1.00 89.56 82 VAL A N 1
ATOM 654 C CA . VAL A 1 82 ? -10.234 5.020 -0.453 1.00 89.56 82 VAL A CA 1
ATOM 655 C C . VAL A 1 82 ? -10.041 3.729 0.338 1.00 89.56 82 VAL A C 1
ATOM 657 O O . VAL A 1 82 ? -10.905 2.857 0.267 1.00 89.56 82 VAL A O 1
ATOM 660 N N . LEU A 1 83 ? -8.970 3.612 1.129 1.00 91.62 83 LEU A N 1
ATOM 661 C CA . LEU A 1 83 ? -8.731 2.434 1.963 1.00 91.62 83 LEU A CA 1
ATOM 662 C C . LEU A 1 83 ? -9.867 2.218 2.971 1.00 91.62 83 LEU A C 1
ATOM 664 O O . LEU A 1 83 ? -10.476 1.148 3.001 1.00 91.62 83 LEU A O 1
ATOM 668 N N . LEU A 1 84 ? -10.180 3.250 3.761 1.00 91.69 84 LEU A N 1
ATOM 669 C CA . LEU A 1 84 ? -11.197 3.197 4.814 1.00 91.69 84 LEU A CA 1
ATOM 670 C C . LEU A 1 84 ? -12.581 2.862 4.248 1.00 91.69 84 LEU A C 1
ATOM 672 O O . LEU A 1 84 ? -13.265 1.971 4.753 1.00 91.69 84 LEU A O 1
ATOM 676 N N . VAL A 1 85 ? -12.987 3.532 3.166 1.00 90.38 85 VAL A N 1
ATOM 677 C CA . VAL A 1 85 ? -14.291 3.306 2.532 1.00 90.38 85 VAL A CA 1
ATOM 678 C C . VAL A 1 85 ? -14.360 1.936 1.862 1.00 90.38 85 VAL A C 1
ATOM 680 O O . VAL A 1 85 ? -15.415 1.297 1.912 1.00 90.38 85 VAL A O 1
ATOM 683 N N . THR A 1 86 ? -13.265 1.458 1.264 1.00 91.00 86 THR A N 1
ATOM 684 C CA . THR A 1 86 ? -13.222 0.125 0.644 1.00 91.00 86 THR A CA 1
ATOM 685 C C . THR A 1 86 ? -13.378 -0.964 1.698 1.00 91.00 86 THR A C 1
ATOM 687 O O . THR A 1 86 ? -14.250 -1.823 1.553 1.00 91.00 86 THR A O 1
ATOM 690 N N . VAL A 1 87 ? -12.603 -0.898 2.786 1.00 91.81 87 VAL A N 1
ATOM 691 C CA . VAL A 1 87 ? -12.695 -1.860 3.894 1.00 91.81 87 VAL A CA 1
ATOM 692 C C . VAL A 1 87 ? -14.081 -1.834 4.522 1.00 91.81 87 VAL A C 1
ATOM 694 O O . VAL A 1 87 ? -14.682 -2.892 4.718 1.00 91.81 87 VAL A O 1
ATOM 697 N N . MET A 1 88 ? -14.623 -0.639 4.771 1.00 89.75 88 MET A N 1
ATOM 698 C CA . MET A 1 88 ? -15.971 -0.499 5.305 1.00 89.75 88 MET A CA 1
ATOM 699 C C . MET A 1 88 ? -16.994 -1.129 4.360 1.00 89.75 88 MET A C 1
ATOM 701 O O . MET A 1 88 ? -17.796 -1.946 4.793 1.00 89.75 88 MET A O 1
ATOM 705 N N . SER A 1 89 ? -16.940 -0.814 3.063 1.00 88.31 89 SER A N 1
ATOM 706 C CA . SER A 1 89 ? -17.913 -1.288 2.072 1.00 88.31 89 SER A CA 1
ATOM 707 C C . SER A 1 89 ? -17.867 -2.797 1.844 1.00 88.31 89 SER A C 1
ATOM 709 O O . SER A 1 89 ? -18.927 -3.405 1.750 1.00 88.31 89 SER A O 1
ATOM 711 N N . LYS A 1 90 ? -16.678 -3.415 1.830 1.00 88.31 90 LYS A N 1
ATOM 712 C CA . LYS A 1 90 ? -16.530 -4.878 1.718 1.00 88.31 90 LYS A CA 1
ATOM 713 C C . LYS A 1 90 ? -17.099 -5.638 2.923 1.00 88.31 90 LYS A C 1
ATOM 715 O O . LYS A 1 90 ? -17.428 -6.810 2.790 1.00 88.31 90 LYS A O 1
ATOM 720 N N . ASN A 1 91 ? -17.219 -4.983 4.079 1.00 84.94 91 ASN A N 1
ATOM 721 C CA . ASN A 1 91 ? -17.664 -5.598 5.332 1.00 84.94 91 ASN A CA 1
ATOM 722 C C . ASN A 1 91 ? -19.018 -5.053 5.835 1.00 84.94 91 ASN A C 1
ATOM 724 O O . ASN A 1 91 ? -19.407 -5.360 6.958 1.00 84.94 91 ASN A O 1
ATOM 728 N N . LYS A 1 92 ? -19.758 -4.265 5.034 1.00 77.44 92 LYS A N 1
ATOM 729 C CA . LYS A 1 92 ? -21.059 -3.678 5.433 1.00 77.44 92 LYS A CA 1
ATOM 730 C C . LYS A 1 92 ? -22.112 -4.727 5.807 1.00 77.44 92 LYS A C 1
ATOM 732 O O . LYS A 1 92 ? -22.922 -4.476 6.695 1.00 77.44 92 LYS A O 1
ATOM 737 N N . ASP A 1 93 ? -22.090 -5.882 5.148 1.00 74.44 93 ASP A N 1
ATOM 738 C CA . ASP A 1 93 ? -23.085 -6.943 5.350 1.00 74.44 93 ASP A CA 1
ATOM 739 C C . ASP A 1 93 ? -22.723 -7.904 6.496 1.00 74.44 93 ASP A C 1
ATOM 741 O O . ASP A 1 93 ? -23.552 -8.709 6.928 1.00 74.44 93 ASP A O 1
ATOM 745 N N . ASP A 1 94 ? -21.502 -7.803 7.026 1.00 75.00 94 ASP A N 1
ATOM 746 C CA . ASP A 1 94 ? -20.987 -8.681 8.072 1.00 75.00 94 ASP A CA 1
ATOM 747 C C . ASP A 1 94 ? -21.354 -8.139 9.463 1.00 75.00 94 ASP A C 1
ATOM 749 O O . ASP A 1 94 ? -20.596 -7.424 10.126 1.00 75.00 94 ASP A O 1
ATOM 753 N N . LYS A 1 95 ? -22.580 -8.459 9.891 1.00 63.62 95 LYS A N 1
ATOM 754 C CA . LYS A 1 95 ? -23.170 -7.977 11.152 1.00 63.62 95 LYS A CA 1
ATOM 755 C C . LYS A 1 95 ? -22.421 -8.440 12.405 1.00 63.62 95 LYS A C 1
ATOM 757 O O . LYS A 1 95 ? -22.611 -7.841 13.460 1.00 63.62 95 LYS A O 1
ATOM 762 N N . GLU A 1 96 ? -21.587 -9.474 12.317 1.00 64.69 96 GLU A N 1
ATOM 763 C CA . GLU A 1 96 ? -20.832 -9.986 13.466 1.00 64.69 96 GLU A CA 1
ATOM 764 C C . GLU A 1 96 ? -19.625 -9.105 13.812 1.00 64.69 96 GLU A C 1
ATOM 766 O O . GLU A 1 96 ? -19.212 -9.043 14.970 1.00 64.69 96 GLU A O 1
ATOM 771 N N . LYS A 1 97 ? -19.081 -8.367 12.835 1.00 67.19 97 LYS A N 1
ATOM 772 C CA . LYS A 1 97 ? -17.841 -7.598 13.007 1.00 67.19 97 LYS A CA 1
ATOM 773 C C . LYS A 1 97 ? -18.010 -6.249 13.710 1.00 67.19 97 LYS A C 1
ATOM 775 O O . LYS A 1 97 ? -16.995 -5.656 14.055 1.00 67.19 97 LYS A O 1
ATOM 780 N N . ASN A 1 98 ? -19.241 -5.756 13.923 1.00 70.12 98 ASN A N 1
ATOM 781 C CA . ASN A 1 98 ? -19.537 -4.436 14.523 1.00 70.12 98 ASN A CA 1
ATOM 782 C C . ASN A 1 98 ? -18.582 -3.318 14.045 1.00 70.12 98 ASN A C 1
ATOM 784 O O . ASN A 1 98 ? -18.106 -2.494 14.828 1.00 70.12 98 ASN A O 1
ATOM 788 N N . LEU A 1 99 ? -18.265 -3.324 12.748 1.00 82.69 99 LEU A N 1
ATOM 789 C CA . LEU A 1 99 ? -17.228 -2.477 12.176 1.00 82.69 99 LEU A CA 1
ATOM 790 C C . LEU A 1 99 ? -17.690 -1.014 12.164 1.00 82.69 99 LEU A C 1
ATOM 792 O O . LEU A 1 99 ? -18.770 -0.697 11.664 1.00 82.69 99 LEU A O 1
ATOM 796 N N . ASN A 1 100 ? -16.861 -0.116 12.694 1.00 86.38 100 ASN A N 1
ATOM 797 C CA . ASN A 1 100 ? -17.155 1.313 12.770 1.00 86.38 100 ASN A CA 1
ATOM 798 C C . ASN A 1 100 ? -16.079 2.121 12.033 1.00 86.38 100 ASN A C 1
ATOM 800 O O . ASN A 1 100 ? -14.884 1.904 12.233 1.00 86.38 100 ASN A O 1
ATOM 804 N N . MET A 1 101 ? -16.506 3.101 11.231 1.00 87.12 101 MET A N 1
ATOM 805 C CA . MET A 1 101 ? -15.625 4.040 10.527 1.00 87.12 101 MET A CA 1
ATOM 806 C C . MET A 1 101 ? -14.658 4.758 11.477 1.00 87.12 101 MET A C 1
ATOM 808 O O . MET A 1 101 ? -13.495 4.960 11.139 1.00 87.12 101 MET A O 1
ATOM 812 N N . ILE A 1 102 ? -15.123 5.110 12.680 1.00 88.31 102 ILE A N 1
ATOM 813 C CA . ILE A 1 102 ? -14.292 5.775 13.692 1.00 88.31 102 ILE A CA 1
ATOM 814 C C . ILE A 1 102 ? -13.149 4.846 14.127 1.00 88.31 102 ILE A C 1
ATOM 816 O O . ILE A 1 102 ? -11.990 5.251 14.106 1.00 88.31 102 ILE A O 1
ATOM 820 N N . ASN A 1 103 ? -13.455 3.577 14.416 1.00 89.62 103 ASN A N 1
ATOM 821 C CA . ASN A 1 103 ? -12.452 2.587 14.813 1.00 89.62 103 ASN A CA 1
ATOM 822 C C . ASN A 1 103 ? -11.444 2.325 13.686 1.00 89.62 103 ASN A C 1
ATOM 824 O O . ASN A 1 103 ? -10.245 2.247 13.947 1.00 89.62 103 ASN A O 1
ATOM 828 N N . LEU A 1 104 ? -11.904 2.229 12.432 1.00 91.38 104 LEU A N 1
ATOM 829 C CA . LEU A 1 104 ? -11.021 2.070 11.272 1.00 91.38 104 LEU A CA 1
ATOM 830 C C . LEU A 1 104 ? -10.068 3.261 11.121 1.00 91.38 104 LEU A C 1
ATOM 832 O O . LEU A 1 104 ? -8.868 3.063 10.948 1.00 91.38 104 LEU A O 1
ATOM 836 N N . ARG A 1 105 ? -10.582 4.491 11.231 1.00 91.12 105 ARG A N 1
ATOM 837 C CA . ARG A 1 105 ? -9.782 5.723 11.176 1.00 91.12 105 ARG A CA 1
ATOM 838 C C . ARG A 1 105 ? -8.721 5.760 12.278 1.00 91.12 105 ARG A C 1
ATOM 840 O O . ARG A 1 105 ? -7.558 6.071 12.011 1.00 91.12 105 ARG A O 1
ATOM 847 N N . ASP A 1 106 ? -9.108 5.435 13.507 1.00 91.88 106 ASP A N 1
ATOM 848 C CA . ASP A 1 106 ? -8.212 5.473 14.669 1.00 91.88 106 ASP A CA 1
ATOM 849 C C . ASP A 1 106 ? -7.139 4.383 14.575 1.00 91.88 106 ASP A C 1
ATOM 851 O O . ASP A 1 106 ? -5.961 4.618 14.868 1.00 91.88 106 ASP A O 1
ATOM 855 N N . THR A 1 107 ? -7.520 3.210 14.070 1.00 93.06 107 THR A N 1
ATOM 856 C CA . THR A 1 107 ? -6.592 2.110 13.792 1.00 93.06 107 THR A CA 1
ATOM 857 C C . THR A 1 107 ? -5.622 2.483 12.676 1.00 93.06 107 THR A C 1
ATOM 859 O O . THR A 1 107 ? -4.417 2.304 12.832 1.00 93.06 107 THR A O 1
ATOM 862 N N . PHE A 1 108 ? -6.107 3.064 11.574 1.00 93.00 108 PHE A N 1
ATOM 863 C CA . PHE A 1 108 ? -5.257 3.547 10.487 1.00 93.00 108 PHE A CA 1
ATOM 864 C C . PHE A 1 108 ? -4.241 4.574 10.995 1.00 93.00 108 PHE A C 1
ATOM 866 O O . PHE A 1 108 ? -3.045 4.430 10.754 1.00 93.00 108 PHE A O 1
ATOM 873 N N . THR A 1 109 ? -4.701 5.559 11.768 1.00 91.94 109 THR A N 1
ATOM 874 C CA . THR A 1 109 ? -3.835 6.566 12.396 1.00 91.94 109 THR A CA 1
ATOM 875 C C . THR A 1 109 ? -2.761 5.903 13.254 1.00 91.94 109 THR A C 1
ATOM 877 O O . THR A 1 109 ? -1.579 6.197 13.099 1.00 91.94 109 THR A O 1
ATOM 880 N N . SER A 1 110 ? -3.150 4.931 14.082 1.00 91.75 110 SER A N 1
ATOM 881 C CA . SER A 1 110 ? -2.222 4.173 14.927 1.00 91.75 110 SER A CA 1
ATOM 882 C C . SER A 1 110 ? -1.176 3.404 14.113 1.00 91.75 110 SER A C 1
ATOM 884 O O . SER A 1 110 ? -0.004 3.382 14.488 1.00 91.75 110 SER A O 1
ATOM 886 N N . LEU A 1 111 ? -1.564 2.796 12.988 1.00 91.00 111 LEU A N 1
ATOM 887 C CA . LEU A 1 111 ? -0.653 2.067 12.100 1.00 91.00 111 LEU A CA 1
ATOM 888 C C . LEU A 1 111 ? 0.323 2.998 11.371 1.00 91.00 111 LEU A C 1
ATOM 890 O O . LEU A 1 111 ? 1.489 2.634 11.205 1.00 91.00 111 LEU A O 1
ATOM 894 N N . VAL A 1 112 ? -0.125 4.192 10.971 1.00 90.31 112 VAL A N 1
ATOM 895 C CA . VAL A 1 112 ? 0.739 5.223 10.376 1.00 90.31 112 VAL A CA 1
ATOM 896 C C . VAL A 1 112 ? 1.733 5.745 11.412 1.00 90.31 112 VAL A C 1
ATOM 898 O O . VAL A 1 112 ? 2.935 5.749 11.161 1.00 90.31 112 VAL A O 1
ATOM 901 N N . THR A 1 113 ? 1.269 6.108 12.612 1.00 88.12 113 THR A N 1
ATOM 902 C CA . THR A 1 113 ? 2.137 6.587 13.700 1.00 88.12 113 THR A CA 1
ATOM 903 C C . THR A 1 113 ? 3.152 5.530 14.141 1.00 88.12 113 THR A C 1
ATOM 905 O O . THR A 1 113 ? 4.293 5.862 14.451 1.00 88.12 113 THR A O 1
ATOM 908 N N . ALA A 1 114 ? 2.771 4.251 14.140 1.00 86.56 114 ALA A N 1
ATOM 909 C CA . ALA A 1 114 ? 3.663 3.143 14.477 1.00 86.56 114 ALA A CA 1
ATOM 910 C C . ALA A 1 114 ? 4.610 2.725 13.332 1.00 86.56 114 ALA A C 1
ATOM 912 O O . ALA A 1 114 ? 5.441 1.839 13.535 1.00 86.56 114 ALA A O 1
ATOM 913 N N . GLY A 1 115 ? 4.496 3.328 12.143 1.00 85.31 115 GLY A N 1
ATOM 914 C CA . GLY A 1 115 ? 5.360 3.039 10.996 1.00 85.31 115 GLY A CA 1
ATOM 915 C C . GLY A 1 115 ? 5.059 1.716 10.285 1.00 85.31 115 GLY A C 1
ATOM 916 O O . GLY A 1 115 ? 5.936 1.157 9.639 1.00 85.31 115 GLY A O 1
ATOM 917 N N . TYR A 1 116 ? 3.842 1.176 10.395 1.00 86.31 116 TYR A N 1
ATOM 918 C CA . TYR A 1 116 ? 3.422 0.011 9.597 1.00 86.31 116 TYR A CA 1
ATOM 919 C C . TYR A 1 116 ? 2.867 0.408 8.222 1.00 86.31 116 TYR A C 1
ATOM 921 O O . TYR A 1 116 ? 2.916 -0.382 7.271 1.00 86.31 116 TYR A O 1
ATOM 929 N N . ILE A 1 117 ? 2.356 1.636 8.118 1.00 88.69 117 ILE A N 1
ATOM 930 C CA . ILE A 1 117 ? 1.863 2.261 6.890 1.00 88.69 117 ILE A CA 1
ATOM 931 C C . ILE A 1 117 ? 2.664 3.545 6.669 1.00 88.69 117 ILE A C 1
ATOM 933 O O . ILE A 1 117 ? 2.829 4.336 7.595 1.00 88.69 117 ILE A O 1
ATOM 937 N N . GLN A 1 118 ? 3.155 3.749 5.449 1.00 86.06 118 GLN A N 1
ATOM 938 C CA . GLN A 1 118 ? 3.964 4.909 5.082 1.00 86.06 118 GLN A CA 1
ATOM 939 C C . GLN A 1 118 ? 3.431 5.599 3.834 1.00 86.06 118 GLN A C 1
ATOM 941 O O . GLN A 1 118 ? 2.749 4.988 3.011 1.00 86.06 118 GLN A O 1
ATOM 946 N N . GLN A 1 119 ? 3.741 6.886 3.700 1.00 84.69 119 GLN A N 1
ATOM 947 C CA . GLN A 1 119 ? 3.397 7.652 2.508 1.00 84.69 119 GLN A CA 1
ATOM 948 C C . GLN A 1 119 ? 4.256 7.199 1.323 1.00 84.69 119 GLN A C 1
ATOM 950 O O . GLN A 1 119 ? 5.478 7.121 1.437 1.00 84.69 119 GLN A O 1
ATOM 955 N N . ALA A 1 120 ? 3.613 6.933 0.186 1.00 82.19 120 ALA A N 1
ATOM 956 C CA . ALA A 1 120 ? 4.266 6.509 -1.045 1.00 82.19 120 ALA A CA 1
ATOM 957 C C . ALA A 1 120 ? 5.311 7.530 -1.528 1.00 82.19 120 ALA A C 1
ATOM 959 O O . ALA A 1 120 ? 5.107 8.738 -1.358 1.00 82.19 120 ALA A O 1
ATOM 960 N N . PRO A 1 121 ? 6.410 7.065 -2.154 1.00 79.38 121 PRO A N 1
ATOM 961 C CA . PRO A 1 121 ? 7.387 7.951 -2.772 1.00 79.38 121 PRO A CA 1
ATOM 962 C C . PRO A 1 121 ? 6.734 8.865 -3.811 1.00 79.38 121 PRO A C 1
ATOM 964 O O . PRO A 1 121 ? 5.865 8.434 -4.574 1.00 79.38 121 PRO A O 1
ATOM 967 N N . VAL A 1 122 ? 7.179 10.117 -3.864 1.00 78.12 122 VAL A N 1
ATOM 968 C CA . VAL A 1 122 ? 6.699 11.102 -4.835 1.00 78.12 122 VAL A CA 1
ATOM 969 C C . VAL A 1 122 ? 7.591 11.054 -6.070 1.00 78.12 122 VAL A C 1
ATOM 971 O O . VAL A 1 122 ? 8.815 10.991 -5.971 1.00 78.12 122 VAL A O 1
ATOM 974 N N . ALA A 1 123 ? 6.966 11.054 -7.244 1.00 77.00 123 ALA A N 1
ATOM 975 C CA . ALA A 1 123 ? 7.670 11.152 -8.512 1.00 77.00 123 ALA A CA 1
ATOM 976 C C . ALA A 1 123 ? 8.054 12.613 -8.775 1.00 77.00 123 ALA A C 1
ATOM 978 O O . ALA A 1 123 ? 7.186 13.455 -8.998 1.00 77.00 123 ALA A O 1
ATOM 979 N N . GLU A 1 124 ? 9.351 12.899 -8.781 1.00 78.38 124 GLU A N 1
ATOM 980 C CA . GLU A 1 124 ? 9.903 14.214 -9.096 1.00 78.38 124 GLU A CA 1
ATOM 981 C C . GLU A 1 124 ? 10.628 14.173 -10.444 1.00 78.38 124 GLU A C 1
ATOM 983 O O . GLU A 1 124 ? 11.472 13.308 -10.698 1.00 78.38 124 GLU A O 1
ATOM 988 N N . LEU A 1 125 ? 10.299 15.112 -11.331 1.00 75.62 125 LEU A N 1
ATOM 989 C CA . LEU A 1 125 ? 11.013 15.297 -12.592 1.00 75.62 125 LEU A CA 1
ATOM 990 C C . LEU A 1 125 ? 12.233 16.179 -12.333 1.00 75.62 125 LEU A C 1
ATOM 992 O O . LEU A 1 125 ? 12.101 17.311 -11.870 1.00 75.62 125 LEU A O 1
ATOM 996 N N . ARG A 1 126 ? 13.425 15.664 -12.639 1.00 68.06 126 ARG A N 1
ATOM 997 C CA . ARG A 1 126 ? 14.640 16.485 -12.633 1.00 68.06 126 ARG A CA 1
ATOM 998 C C . ARG A 1 126 ? 14.618 17.420 -13.838 1.00 68.06 126 ARG A C 1
ATOM 1000 O O . ARG A 1 126 ? 14.210 17.005 -14.922 1.00 68.06 126 ARG A O 1
ATOM 1007 N N . GLU A 1 127 ? 15.088 18.653 -13.662 1.00 64.56 127 GLU A N 1
ATOM 1008 C CA . GLU A 1 127 ? 15.220 19.607 -14.768 1.00 64.56 127 GLU A CA 1
ATOM 1009 C C . GLU A 1 127 ? 16.054 18.987 -15.904 1.00 64.56 127 GLU A C 1
ATOM 1011 O O . GLU A 1 127 ? 17.206 18.603 -15.705 1.00 64.56 127 GLU A O 1
ATOM 1016 N N . GLY A 1 128 ? 15.444 18.840 -17.085 1.00 66.69 128 GLY A N 1
ATOM 1017 C CA . GLY A 1 128 ? 16.077 18.244 -18.268 1.00 66.69 128 GLY A CA 1
ATOM 1018 C C . GLY A 1 128 ? 15.940 16.722 -18.425 1.00 66.69 128 GLY A C 1
ATOM 1019 O O . GLY A 1 128 ? 16.512 16.181 -19.367 1.00 66.69 128 GLY A O 1
ATOM 1020 N N . SER A 1 129 ? 15.191 16.026 -17.558 1.00 68.19 129 SER A N 1
ATOM 1021 C CA . SER A 1 129 ? 14.912 14.583 -17.673 1.00 68.19 129 SER A CA 1
ATOM 1022 C C . SER A 1 129 ? 13.421 14.305 -17.876 1.00 68.19 129 SER A C 1
ATOM 1024 O O . SER A 1 129 ? 12.598 14.700 -17.053 1.00 68.19 129 SER A O 1
ATOM 1026 N N . ASP A 1 130 ? 13.083 13.524 -18.905 1.00 71.50 130 ASP A N 1
ATOM 1027 C CA . ASP A 1 130 ? 11.723 12.995 -19.122 1.00 71.50 130 ASP A CA 1
ATOM 1028 C C . ASP A 1 130 ? 11.382 11.819 -18.183 1.00 71.50 130 ASP A C 1
ATOM 1030 O O . ASP A 1 130 ? 10.260 11.306 -18.181 1.00 71.50 130 ASP A O 1
ATOM 1034 N N . ILE A 1 131 ? 12.359 11.354 -17.396 1.00 70.38 131 ILE A N 1
ATOM 1035 C CA . ILE A 1 131 ? 12.222 10.197 -16.512 1.00 70.38 131 ILE A CA 1
ATOM 1036 C C . ILE A 1 131 ? 12.145 10.680 -15.056 1.00 70.38 131 ILE A C 1
ATOM 1038 O O . ILE A 1 131 ? 13.092 11.319 -14.578 1.00 70.38 131 ILE A O 1
ATOM 1042 N N . PRO A 1 132 ? 11.044 10.383 -14.338 1.00 73.75 132 PRO A N 1
ATOM 1043 C CA . PRO A 1 132 ? 10.875 10.790 -12.951 1.00 73.75 132 PRO A CA 1
ATOM 1044 C C . PRO A 1 132 ? 11.768 9.976 -12.012 1.00 73.75 132 PRO A C 1
ATOM 1046 O O . PRO A 1 132 ? 11.958 8.772 -12.186 1.00 73.75 132 PRO A O 1
ATOM 1049 N N . THR A 1 133 ? 12.285 10.639 -10.983 1.00 74.25 133 THR A N 1
ATOM 1050 C CA . THR A 1 133 ? 12.958 10.009 -9.843 1.00 74.25 133 THR A CA 1
ATOM 1051 C C . THR A 1 133 ? 11.953 9.844 -8.708 1.00 74.25 133 THR A C 1
ATOM 1053 O O . THR A 1 133 ? 11.183 10.759 -8.431 1.00 74.25 133 THR A O 1
ATOM 1056 N N . LEU A 1 134 ? 11.950 8.690 -8.042 1.00 73.12 134 LEU A N 1
ATOM 1057 C CA . LEU A 1 134 ? 11.111 8.468 -6.865 1.00 73.12 134 LEU A CA 1
ATOM 1058 C C . LEU A 1 134 ? 11.844 8.957 -5.613 1.00 73.12 134 LEU A C 1
ATOM 1060 O O . LEU A 1 134 ? 12.911 8.441 -5.281 1.00 73.12 134 LEU A O 1
ATOM 1064 N N . VAL A 1 135 ? 11.269 9.941 -4.926 1.00 75.75 135 VAL A N 1
ATOM 1065 C CA . VAL A 1 135 ? 11.812 10.518 -3.691 1.00 75.75 135 VAL A CA 1
ATOM 1066 C C . VAL A 1 135 ? 10.956 10.074 -2.511 1.00 75.75 135 VAL A C 1
ATOM 1068 O O . VAL A 1 135 ? 9.728 10.167 -2.545 1.00 75.75 135 VAL A O 1
ATOM 1071 N N . ALA A 1 136 ? 11.601 9.549 -1.467 1.00 75.00 136 ALA A N 1
ATOM 1072 C CA . ALA A 1 136 ? 10.908 9.134 -0.253 1.00 75.00 136 ALA A CA 1
ATOM 1073 C C . ALA A 1 136 ? 10.274 10.353 0.435 1.00 75.00 136 ALA A C 1
ATOM 1075 O O . ALA A 1 136 ? 10.957 11.339 0.705 1.00 75.00 136 ALA A O 1
ATOM 1076 N N . ALA A 1 137 ? 8.974 10.275 0.721 1.00 75.00 137 ALA A N 1
ATOM 1077 C CA . ALA A 1 137 ? 8.255 11.316 1.441 1.00 75.00 137 ALA A CA 1
ATOM 1078 C C . ALA A 1 137 ? 8.260 11.035 2.950 1.00 75.00 137 ALA A C 1
ATOM 1080 O O . ALA A 1 137 ? 8.105 9.890 3.382 1.00 75.00 137 ALA A O 1
ATOM 1081 N N . GLU A 1 138 ? 8.384 12.085 3.763 1.00 77.12 138 GLU A N 1
ATOM 1082 C CA . GLU A 1 138 ? 8.103 11.972 5.194 1.00 77.12 138 GLU A CA 1
ATOM 1083 C C . GLU A 1 138 ? 6.632 11.604 5.393 1.00 77.12 138 GLU A C 1
ATOM 1085 O O . GLU A 1 138 ? 5.736 12.274 4.880 1.00 77.12 138 GLU A O 1
ATOM 1090 N N . THR A 1 139 ? 6.382 10.521 6.130 1.00 81.62 139 THR A N 1
ATOM 1091 C CA . THR A 1 139 ? 5.021 10.026 6.336 1.00 81.62 139 THR A CA 1
ATOM 1092 C C . THR A 1 139 ? 4.243 10.995 7.213 1.00 81.62 139 THR A C 1
ATOM 1094 O O . THR A 1 139 ? 4.525 11.133 8.403 1.00 81.62 139 THR A O 1
ATOM 1097 N N . LYS A 1 140 ? 3.232 11.641 6.628 1.00 82.12 140 LYS A N 1
ATOM 1098 C CA . LYS A 1 140 ? 2.288 12.486 7.361 1.00 82.12 140 LYS A CA 1
ATOM 1099 C C . LYS A 1 140 ? 1.060 11.681 7.757 1.00 82.12 140 LYS A C 1
ATOM 1101 O O . LYS A 1 140 ? 0.500 10.942 6.943 1.00 82.12 140 LYS A O 1
ATOM 1106 N N . VAL A 1 141 ? 0.636 11.850 9.007 1.00 81.12 141 VAL A N 1
ATOM 1107 C CA . VAL A 1 141 ? -0.663 11.357 9.466 1.00 81.12 141 VAL A CA 1
ATOM 1108 C C . VAL A 1 141 ? -1.734 12.221 8.797 1.00 81.12 141 VAL A C 1
ATOM 1110 O O . VAL A 1 141 ? -1.701 13.440 8.971 1.00 81.12 141 VAL A O 1
ATOM 1113 N N . PRO A 1 142 ? -2.641 11.635 8.004 1.00 77.69 142 PRO A N 1
ATOM 1114 C CA . PRO A 1 142 ? -3.697 12.402 7.368 1.00 77.69 142 PRO A CA 1
ATOM 1115 C C . PRO A 1 142 ? -4.720 12.848 8.415 1.00 77.69 142 PRO A C 1
ATOM 1117 O O . PRO A 1 142 ? -5.080 12.091 9.319 1.00 77.69 142 PRO A O 1
ATOM 1120 N N . GLU A 1 143 ? -5.188 14.085 8.285 1.00 77.00 143 GLU A N 1
ATOM 1121 C CA . GLU A 1 143 ? -6.326 14.579 9.053 1.00 77.00 143 GLU A CA 1
ATOM 1122 C C . GLU A 1 143 ? -7.617 14.099 8.389 1.00 77.00 143 GLU A C 1
ATOM 1124 O O . GLU A 1 143 ? -7.786 14.218 7.177 1.00 77.00 143 GLU A O 1
ATOM 1129 N N . PHE A 1 144 ? -8.528 13.543 9.182 1.00 76.12 144 PHE A N 1
ATOM 1130 C CA . PHE A 1 144 ? -9.784 12.993 8.683 1.00 76.12 144 PHE A CA 1
ATOM 1131 C C . PHE A 1 144 ? -10.973 13.785 9.223 1.00 76.12 144 PHE A C 1
ATOM 1133 O O . PHE A 1 144 ? -11.209 13.779 10.436 1.00 76.12 144 PHE A O 1
ATOM 1140 N N . ASP A 1 145 ? -11.783 14.365 8.335 1.00 78.81 145 ASP A N 1
ATOM 1141 C CA . ASP A 1 145 ? -13.144 14.773 8.684 1.00 78.81 145 ASP A CA 1
ATOM 1142 C C . ASP A 1 145 ? -14.092 13.577 8.502 1.00 78.81 145 ASP A C 1
ATOM 1144 O O . ASP A 1 145 ? -14.209 12.983 7.428 1.00 78.81 145 ASP A O 1
ATOM 1148 N N . LEU A 1 146 ? -14.793 13.208 9.576 1.00 74.62 146 LEU A N 1
ATOM 1149 C CA . LEU A 1 146 ? -15.780 12.129 9.549 1.00 74.62 146 LEU A CA 1
ATOM 1150 C C . LEU A 1 146 ? -16.904 12.406 8.542 1.00 74.62 146 LEU A C 1
ATOM 1152 O O . LEU A 1 146 ? -17.447 11.462 7.971 1.00 74.62 146 LEU A O 1
ATOM 1156 N N . ARG A 1 147 ? -17.253 13.676 8.308 1.00 79.38 147 ARG A N 1
ATOM 1157 C CA . ARG A 1 147 ? -18.279 14.063 7.333 1.00 79.38 147 ARG A CA 1
ATOM 1158 C C . ARG A 1 147 ? -17.842 13.735 5.913 1.00 79.38 147 ARG A C 1
ATOM 1160 O O . ARG A 1 147 ? -18.626 13.142 5.175 1.00 79.38 147 ARG A O 1
ATOM 1167 N N . ASP A 1 148 ? -16.592 14.036 5.579 1.00 80.44 148 ASP A N 1
ATOM 1168 C CA . ASP A 1 148 ? -16.025 13.758 4.259 1.00 80.44 148 ASP A CA 1
ATOM 1169 C C . ASP A 1 148 ? -15.930 12.248 4.014 1.00 80.44 148 ASP A C 1
ATOM 1171 O O . ASP A 1 148 ? -16.301 11.767 2.944 1.00 80.44 148 ASP A O 1
ATOM 1175 N N . LEU A 1 149 ? -15.547 11.471 5.035 1.00 79.81 149 LEU A N 1
ATOM 1176 C CA . LEU A 1 149 ? -15.542 10.005 4.965 1.00 79.81 149 LEU A CA 1
ATOM 1177 C C . LEU A 1 149 ? -16.950 9.424 4.759 1.00 79.81 149 LEU A C 1
ATOM 1179 O O . LEU A 1 149 ? -17.141 8.508 3.956 1.00 79.81 149 LEU A O 1
ATOM 1183 N N . MET A 1 150 ? -17.954 9.951 5.465 1.00 79.81 150 MET A N 1
ATOM 1184 C CA . MET A 1 150 ? -19.345 9.524 5.291 1.00 79.81 150 MET A CA 1
ATOM 1185 C C . MET A 1 150 ? -19.887 9.898 3.910 1.00 79.81 150 MET A C 1
ATOM 1187 O O . MET A 1 150 ? -20.594 9.096 3.300 1.00 79.81 150 MET A O 1
ATOM 1191 N N . GLN A 1 151 ? -19.530 11.074 3.392 1.00 81.75 151 GLN A N 1
ATOM 1192 C CA . GLN A 1 151 ? -19.884 11.485 2.038 1.00 81.75 151 GLN A CA 1
ATOM 1193 C C . GLN A 1 151 ? -19.232 10.561 1.001 1.00 81.75 151 GLN A C 1
ATOM 1195 O O . GLN A 1 151 ? -19.937 10.037 0.138 1.00 81.75 151 GLN A O 1
ATOM 1200 N N . ALA A 1 152 ? -17.938 10.262 1.155 1.00 80.06 152 ALA A N 1
ATOM 1201 C CA . ALA A 1 152 ? -17.182 9.360 0.287 1.00 80.06 152 ALA A CA 1
ATOM 1202 C C . ALA A 1 152 ? -17.749 7.931 0.233 1.00 80.06 152 ALA A C 1
ATOM 1204 O O . ALA A 1 152 ? -17.595 7.251 -0.777 1.00 80.06 152 ALA A O 1
ATOM 1205 N N . MET A 1 153 ? -18.452 7.472 1.277 1.00 79.06 153 MET A N 1
ATOM 1206 C CA . MET A 1 153 ? -19.169 6.188 1.248 1.00 79.06 153 MET A CA 1
ATOM 1207 C C . MET A 1 153 ? -20.397 6.171 0.330 1.00 79.06 153 MET A C 1
ATOM 1209 O O . MET A 1 153 ? -20.882 5.086 -0.002 1.00 79.06 153 MET A O 1
ATOM 1213 N N . THR A 1 154 ? -20.941 7.342 -0.001 1.00 78.31 154 THR A N 1
ATOM 1214 C CA . THR A 1 154 ? -22.154 7.502 -0.822 1.00 78.31 154 THR A CA 1
ATOM 1215 C C . THR A 1 154 ? -21.856 7.988 -2.236 1.00 78.31 154 THR A C 1
ATOM 1217 O O . THR A 1 154 ? -22.659 7.763 -3.139 1.00 78.31 154 THR A O 1
ATOM 1220 N N . SER A 1 155 ? -20.706 8.631 -2.440 1.00 73.50 155 SER A N 1
ATOM 1221 C CA . SER A 1 155 ? -20.222 9.084 -3.741 1.00 73.50 155 SER A CA 1
ATOM 1222 C C . SER A 1 155 ? -19.307 8.053 -4.408 1.00 73.50 155 SER A C 1
ATOM 1224 O O . SER A 1 155 ? -18.913 7.050 -3.814 1.00 73.50 155 SER A O 1
ATOM 1226 N N . ASN A 1 156 ? -18.973 8.285 -5.679 1.00 72.94 156 ASN A N 1
ATOM 1227 C CA . ASN A 1 156 ? -18.020 7.445 -6.388 1.00 72.94 156 ASN A CA 1
ATOM 1228 C C . ASN A 1 156 ? -16.609 7.664 -5.811 1.00 72.94 156 ASN A C 1
ATOM 1230 O O . ASN A 1 156 ? -16.173 8.800 -5.636 1.00 72.94 156 ASN A O 1
ATOM 1234 N N . LEU A 1 157 ? -15.879 6.580 -5.537 1.00 71.00 157 LEU A N 1
ATOM 1235 C CA . LEU A 1 157 ? -14.523 6.633 -4.973 1.00 71.00 157 LEU A CA 1
ATOM 1236 C C . LEU A 1 157 ? -13.515 7.345 -5.888 1.00 71.00 157 LEU A C 1
ATOM 1238 O O . LEU A 1 157 ? -12.483 7.808 -5.414 1.00 71.00 157 LEU A O 1
ATOM 1242 N N . ALA A 1 158 ? -13.826 7.458 -7.182 1.00 67.00 158 ALA A N 1
ATOM 1243 C CA . ALA A 1 158 ? -13.034 8.218 -8.146 1.00 67.00 158 ALA A CA 1
ATOM 1244 C C . ALA A 1 158 ? -13.042 9.741 -7.893 1.00 67.00 158 ALA A C 1
ATOM 1246 O O . ALA A 1 158 ? -12.145 10.429 -8.372 1.00 67.00 158 ALA A O 1
ATOM 1247 N N . ASP A 1 159 ? -14.017 10.255 -7.136 1.00 66.81 159 ASP A N 1
ATOM 1248 C CA . ASP A 1 159 ? -14.184 11.692 -6.873 1.00 66.81 159 ASP A CA 1
ATOM 1249 C C . ASP A 1 159 ? -13.508 12.147 -5.563 1.00 66.81 159 ASP A C 1
ATOM 1251 O O . ASP A 1 159 ? -13.585 13.319 -5.180 1.00 66.81 159 ASP A O 1
ATOM 1255 N N . VAL A 1 160 ? -12.850 11.223 -4.856 1.00 71.38 160 VAL A N 1
ATOM 1256 C CA . VAL A 1 160 ? -12.127 11.495 -3.609 1.00 71.38 160 VAL A CA 1
ATOM 1257 C C . VAL A 1 160 ? -10.904 12.371 -3.904 1.00 71.38 160 VAL A C 1
ATOM 1259 O O . VAL A 1 160 ? -10.091 12.054 -4.768 1.00 71.38 160 VAL A O 1
ATOM 1262 N N . LYS A 1 161 ? -10.765 13.483 -3.171 1.00 67.44 161 LYS A N 1
ATOM 1263 C CA . LYS A 1 161 ? -9.732 14.513 -3.407 1.00 67.44 161 LYS A CA 1
ATOM 1264 C C . LYS A 1 161 ? -8.416 14.287 -2.656 1.00 67.44 161 LYS A C 1
ATOM 1266 O O . LYS A 1 161 ? -7.549 15.161 -2.685 1.00 67.44 161 LYS A O 1
ATOM 1271 N N . ASP A 1 162 ? -8.260 13.151 -1.985 1.00 73.62 162 ASP A N 1
ATOM 1272 C CA . ASP A 1 162 ? -7.027 12.818 -1.276 1.00 73.62 162 ASP A CA 1
ATOM 1273 C C . ASP A 1 162 ? -5.849 12.783 -2.257 1.00 73.62 162 ASP A C 1
ATOM 1275 O O . ASP A 1 162 ? -5.846 12.045 -3.241 1.00 73.62 162 ASP A O 1
ATOM 1279 N N . SER A 1 163 ? -4.816 13.572 -1.974 1.00 69.06 163 SER A N 1
ATOM 1280 C CA . SER A 1 163 ? -3.598 13.615 -2.789 1.00 69.06 163 SER A CA 1
ATOM 1281 C C . SER A 1 163 ? -2.512 12.659 -2.288 1.00 69.06 163 SER A C 1
ATOM 1283 O O . SER A 1 163 ? -1.579 12.340 -3.026 1.00 69.06 163 SER A O 1
ATOM 1285 N N . MET A 1 164 ? -2.621 12.191 -1.040 1.00 77.50 164 MET A N 1
ATOM 1286 C CA . MET A 1 164 ? -1.602 11.373 -0.387 1.00 77.50 164 MET A CA 1
ATOM 1287 C C . MET A 1 164 ? -1.904 9.884 -0.519 1.00 77.50 164 MET A C 1
ATOM 1289 O O . MET A 1 164 ? -2.902 9.386 0.001 1.00 77.50 164 MET A O 1
ATOM 1293 N N . TYR A 1 165 ? -1.000 9.172 -1.186 1.00 77.81 165 TYR A N 1
ATOM 1294 C CA . TYR A 1 165 ? -1.035 7.720 -1.298 1.00 77.81 165 TYR A CA 1
ATOM 1295 C C . TYR A 1 165 ? -0.210 7.090 -0.186 1.00 77.81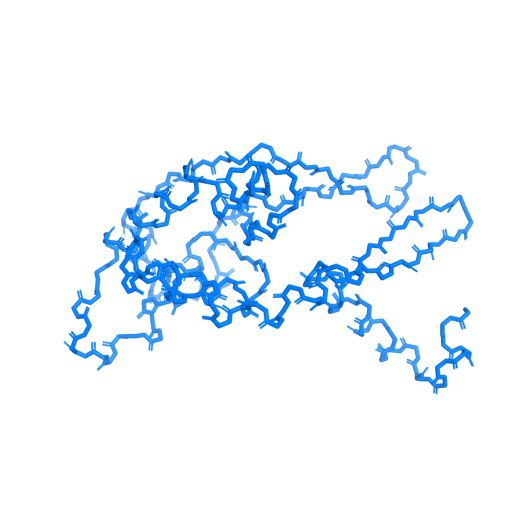 165 TYR A C 1
ATOM 1297 O O . TYR A 1 165 ? 0.881 7.557 0.135 1.00 77.81 165 TYR A O 1
ATOM 1305 N N . TYR A 1 166 ? -0.718 5.994 0.355 1.00 81.81 166 TYR A N 1
ATOM 1306 C CA . TYR A 1 166 ? -0.061 5.194 1.370 1.00 81.81 166 TYR A CA 1
ATOM 1307 C C . TYR A 1 166 ? 0.233 3.807 0.814 1.00 81.81 166 TYR A C 1
ATOM 1309 O O . TYR A 1 166 ? -0.485 3.307 -0.052 1.00 81.81 166 TYR A O 1
ATOM 1317 N N . PHE A 1 167 ? 1.294 3.190 1.316 1.00 78.62 167 PHE A N 1
ATOM 1318 C CA . PHE A 1 167 ? 1.654 1.805 1.050 1.00 78.62 167 PHE A CA 1
ATOM 1319 C C . PHE A 1 167 ? 2.103 1.142 2.351 1.00 78.62 167 PHE A C 1
ATOM 1321 O O . PHE A 1 167 ? 2.475 1.800 3.328 1.00 78.62 167 PHE A O 1
ATOM 1328 N N . HIS A 1 168 ? 2.039 -0.184 2.383 1.00 75.69 168 HIS A N 1
ATOM 1329 C CA . HIS A 1 168 ? 2.551 -0.932 3.519 1.00 75.69 168 HIS A CA 1
ATOM 1330 C C . HIS A 1 168 ? 4.084 -0.894 3.519 1.00 75.69 168 HIS A C 1
ATOM 1332 O O . HIS A 1 168 ? 4.713 -1.302 2.538 1.00 75.69 168 HIS A O 1
ATOM 1338 N N . GLN A 1 169 ? 4.687 -0.473 4.637 1.00 69.38 169 GLN A N 1
ATOM 1339 C CA . GLN A 1 169 ? 6.137 -0.519 4.774 1.00 69.38 169 GLN A CA 1
ATOM 1340 C C . GLN A 1 169 ? 6.605 -1.968 4.918 1.00 69.38 169 GLN A C 1
ATOM 1342 O O . GLN A 1 169 ? 6.557 -2.570 5.993 1.00 69.38 169 GLN A O 1
ATOM 1347 N N . ARG A 1 170 ? 7.150 -2.499 3.827 1.00 62.38 170 ARG A N 1
ATOM 1348 C CA . ARG A 1 170 ? 7.891 -3.758 3.803 1.00 62.38 170 ARG A CA 1
ATOM 1349 C C . ARG A 1 170 ? 9.242 -3.538 4.476 1.00 62.38 170 ARG A C 1
ATOM 1351 O O . ARG A 1 170 ? 10.233 -3.240 3.821 1.00 62.38 170 ARG A O 1
ATOM 1358 N N . GLN A 1 171 ? 9.267 -3.576 5.804 1.00 46.88 171 GLN A N 1
ATOM 1359 C CA . GLN A 1 171 ? 10.475 -3.268 6.559 1.00 46.88 171 GLN A CA 1
ATOM 1360 C C . GLN A 1 171 ? 11.660 -4.160 6.156 1.00 46.88 171 GLN A C 1
ATOM 1362 O O . GLN A 1 171 ? 11.680 -5.359 6.428 1.00 46.88 171 GLN A O 1
ATOM 1367 N N . TYR A 1 172 ? 12.695 -3.522 5.619 1.00 38.78 172 TYR A N 1
ATOM 1368 C CA . TYR A 1 172 ? 14.086 -3.935 5.745 1.00 38.78 172 TYR A CA 1
ATOM 1369 C C . TYR A 1 172 ? 14.847 -2.739 6.324 1.00 38.78 172 TYR A C 1
ATOM 1371 O O . TYR A 1 172 ? 15.012 -1.751 5.619 1.00 38.78 172 TYR A O 1
ATOM 1379 N N . SER A 1 173 ? 15.237 -2.797 7.610 1.00 37.00 173 SER A N 1
ATOM 1380 C CA . SER A 1 173 ? 16.481 -2.190 8.146 1.00 37.00 173 SER A CA 1
ATOM 1381 C C . SER A 1 173 ? 16.569 -2.148 9.687 1.00 37.00 173 SER A C 1
ATOM 1383 O O . SER A 1 173 ? 17.669 -2.287 10.204 1.00 37.00 173 SER A O 1
ATOM 1385 N N . SER A 1 174 ? 15.480 -2.035 10.465 1.00 31.53 174 SER A N 1
ATOM 1386 C CA . SER A 1 174 ? 15.625 -1.775 11.921 1.00 31.53 174 SER A CA 1
ATOM 1387 C C . SER A 1 174 ? 15.057 -2.825 12.884 1.00 31.53 174 SER A C 1
ATOM 1389 O O . SER A 1 174 ? 15.595 -2.968 13.979 1.00 31.53 174 SER A O 1
ATOM 1391 N N . LEU A 1 175 ? 14.048 -3.623 12.513 1.00 36.19 175 LEU A N 1
ATOM 1392 C CA . LEU A 1 175 ? 13.474 -4.620 13.441 1.00 36.19 175 LEU A CA 1
ATOM 1393 C C . LEU A 1 175 ? 14.214 -5.969 13.494 1.00 36.19 175 LEU A C 1
ATOM 1395 O O . LEU A 1 175 ? 13.914 -6.790 14.359 1.00 36.19 175 LEU A O 1
ATOM 1399 N N . LEU A 1 176 ? 15.209 -6.205 12.631 1.00 36.03 176 LEU A N 1
ATOM 1400 C CA . LEU A 1 176 ? 16.060 -7.401 12.732 1.00 36.03 176 LEU A CA 1
ATOM 1401 C C . LEU A 1 176 ? 17.115 -7.306 13.846 1.00 36.03 176 LEU A C 1
ATOM 1403 O O . LEU A 1 176 ? 17.688 -8.329 14.200 1.00 36.03 176 LEU A O 1
ATOM 1407 N N . HIS A 1 177 ? 17.326 -6.130 14.446 1.00 33.03 177 HIS A N 1
ATOM 1408 C CA . HIS A 1 177 ? 18.243 -5.968 15.580 1.00 33.03 177 HIS A CA 1
ATOM 1409 C C . HIS A 1 177 ? 17.602 -6.200 16.955 1.00 33.03 177 HIS A C 1
ATOM 1411 O O . HIS A 1 177 ? 18.285 -6.079 17.966 1.00 33.03 177 HIS A O 1
ATOM 1417 N N . THR A 1 178 ? 16.307 -6.521 17.027 1.00 32.81 178 THR A N 1
ATOM 1418 C CA . THR A 1 178 ? 15.614 -6.728 18.316 1.00 32.81 178 THR A CA 1
ATOM 1419 C C . THR A 1 178 ? 15.037 -8.135 18.481 1.00 32.81 178 THR A C 1
ATOM 1421 O O . THR A 1 178 ? 14.373 -8.409 19.475 1.00 32.81 178 THR A O 1
ATOM 1424 N N . LEU A 1 179 ? 15.278 -9.040 17.528 1.00 34.62 179 LEU A N 1
ATOM 1425 C CA . LEU A 1 179 ? 14.814 -10.433 17.604 1.00 34.62 179 LEU A CA 1
ATOM 1426 C C . LEU A 1 179 ? 15.910 -11.477 17.328 1.00 34.62 179 LEU A C 1
ATOM 1428 O O . LEU A 1 179 ? 15.587 -12.643 17.107 1.00 34.62 179 LEU A O 1
ATOM 1432 N N . PHE A 1 180 ? 17.182 -11.080 17.416 1.00 38.22 180 PHE A N 1
ATOM 1433 C CA . PHE A 1 180 ? 18.322 -11.978 17.612 1.00 38.22 180 PHE A CA 1
ATOM 1434 C C . PHE A 1 180 ? 19.292 -11.366 18.618 1.00 38.22 180 PHE A C 1
ATOM 1436 O O . PHE A 1 180 ? 19.566 -10.152 18.484 1.00 38.22 180 PHE A O 1
#

pLDDT: mean 81.38, std 13.66, range [31.53, 94.19]